Protein AF-A0AAV1VKL7-F1 (afdb_monomer_lite)

Organism: NCBI:txid2874970

Radius of gyration: 14.63 Å; chains: 1; bounding box: 29×40×34 Å

Sequence (97 aa):
MQQPKSQPKPAAQVAAKVFFYLTLPLTYLSQRQNYWTPVDSHVLLGAASTAFVPHVDAPVACGVGAVVNRCDEYACPTNQYKRHHIQQLQLPTVDHF

Secondary structure (DSSP, 8-state):
-PPP--PPPHHHHHHHHHHHHHHHHHHHHHHTT-SEEEEETTEEEES---TTTTTTHHHHHTT--EEEEEESS----HHHHHHTT-EEEEEEE-TT-

Foldseek 3Di:
DDDPPPDPDPVLLVVLLVVCVVCVVVQCVVCVPPQWDDPDLQDIDGDQADPVDVPVVVCVVSVQQEDEAQDPNDDGPVVVSVVSNRHYDYNYDRPPD

pLDDT: mean 83.04, std 12.68, range [35.59, 94.25]

Structure (mmCIF, N/CA/C/O backbone):
data_AF-A0AAV1VKL7-F1
#
_entry.id   AF-A0AAV1VKL7-F1
#
loop_
_atom_site.group_PDB
_atom_site.id
_atom_site.type_symbol
_atom_site.label_atom_id
_atom_site.label_alt_id
_atom_site.label_comp_id
_atom_site.label_asym_id
_atom_site.label_entity_id
_atom_site.label_seq_id
_atom_site.pdbx_PDB_ins_code
_atom_site.Cartn_x
_atom_site.Cartn_y
_atom_site.Cartn_z
_atom_site.occupancy
_atom_site.B_iso_or_equiv
_atom_site.auth_seq_id
_atom_site.auth_comp_id
_atom_site.auth_asym_id
_atom_site.auth_atom_id
_atom_site.pdbx_PDB_model_num
ATOM 1 N N . MET A 1 1 ? 0.552 28.366 -10.399 1.00 35.59 1 MET A N 1
ATOM 2 C CA . MET A 1 1 ? 1.552 27.738 -11.289 1.00 35.59 1 MET A CA 1
ATOM 3 C C . MET A 1 1 ? 1.231 26.253 -11.384 1.00 35.59 1 MET A C 1
ATOM 5 O O . MET A 1 1 ? 1.480 25.535 -10.425 1.00 35.59 1 MET A O 1
ATOM 9 N N . GLN A 1 2 ? 0.594 25.799 -12.470 1.00 36.84 2 GLN A N 1
ATOM 10 C CA . GLN A 1 2 ? 0.469 24.362 -12.741 1.00 36.84 2 GLN A CA 1
ATOM 11 C C . GLN A 1 2 ? 1.854 23.824 -13.126 1.00 36.84 2 GLN A C 1
ATOM 13 O O . GLN A 1 2 ? 2.489 24.356 -14.035 1.00 36.84 2 GLN A O 1
ATOM 18 N N . GLN A 1 3 ? 2.314 22.788 -12.428 1.00 40.62 3 GLN A N 1
ATOM 19 C CA . GLN A 1 3 ? 3.490 22.007 -12.814 1.00 40.62 3 GLN A CA 1
ATOM 20 C C . GLN A 1 3 ? 3.241 21.386 -14.206 1.00 40.62 3 GLN A C 1
ATOM 22 O O . GLN A 1 3 ? 2.165 20.814 -14.416 1.00 40.62 3 GLN A O 1
ATOM 27 N N . PRO A 1 4 ? 4.174 21.495 -15.170 1.00 44.22 4 PRO A N 1
ATOM 28 C CA . PRO A 1 4 ? 4.031 20.834 -16.461 1.00 44.22 4 PRO A CA 1
ATOM 29 C C . PRO A 1 4 ? 3.991 19.320 -16.242 1.00 44.22 4 PRO A C 1
ATOM 31 O O . PRO A 1 4 ? 4.857 18.747 -15.587 1.00 44.22 4 PRO A O 1
ATOM 34 N N . LYS A 1 5 ? 2.955 18.670 -16.776 1.00 52.84 5 LYS A N 1
ATOM 35 C CA . LYS A 1 5 ? 2.727 17.224 -16.679 1.00 52.84 5 LYS A CA 1
ATOM 36 C C . LYS A 1 5 ? 3.745 16.503 -17.573 1.00 52.84 5 LYS A C 1
ATOM 38 O O . LYS A 1 5 ? 3.418 16.105 -18.688 1.00 52.84 5 LYS A O 1
ATOM 43 N N . SER A 1 6 ? 4.998 16.404 -17.132 1.00 53.34 6 SER A N 1
ATOM 44 C CA . SER A 1 6 ? 6.020 15.614 -17.816 1.00 53.34 6 SER A CA 1
ATOM 45 C C . SER A 1 6 ? 5.624 14.146 -17.708 1.00 53.34 6 SER A C 1
ATOM 47 O O . SER A 1 6 ? 5.675 13.564 -16.626 1.00 53.34 6 SER A O 1
ATOM 49 N N . GLN A 1 7 ? 5.170 13.550 -18.810 1.00 57.78 7 GLN A N 1
ATOM 50 C CA . GLN A 1 7 ? 4.968 12.106 -18.846 1.00 57.78 7 GLN A CA 1
ATOM 51 C C . GLN A 1 7 ? 6.315 11.428 -18.555 1.00 57.78 7 GLN A C 1
ATOM 53 O O . GLN A 1 7 ? 7.307 11.754 -19.219 1.00 57.78 7 GLN A O 1
ATOM 58 N N . PRO A 1 8 ? 6.382 10.518 -17.571 1.00 60.03 8 PRO A N 1
ATOM 59 C CA . PRO A 1 8 ? 7.599 9.779 -17.294 1.00 60.03 8 PRO A CA 1
ATOM 60 C C . PRO A 1 8 ? 7.962 8.961 -18.534 1.00 60.03 8 PRO A C 1
ATOM 62 O O . PRO A 1 8 ? 7.117 8.311 -19.152 1.00 60.03 8 PRO A O 1
ATOM 65 N N . LYS A 1 9 ? 9.229 9.036 -18.943 1.00 73.00 9 LYS A N 1
ATOM 66 C CA . LYS A 1 9 ? 9.720 8.292 -20.109 1.00 73.00 9 LYS A CA 1
ATOM 67 C C . LYS A 1 9 ? 9.568 6.787 -19.828 1.00 73.00 9 LYS A C 1
ATOM 69 O O . LYS A 1 9 ? 9.815 6.381 -18.694 1.00 73.00 9 LYS A O 1
ATOM 74 N N . PRO A 1 10 ? 9.268 5.936 -20.826 1.00 80.69 10 PRO A N 1
ATOM 75 C CA . PRO A 1 10 ? 9.065 4.495 -20.614 1.00 80.69 10 PRO A CA 1
ATOM 76 C C . PRO A 1 10 ? 10.202 3.806 -19.840 1.00 80.69 10 PRO A C 1
ATOM 78 O O . PRO A 1 10 ? 9.970 2.899 -19.049 1.00 80.69 10 PRO A O 1
ATOM 81 N N . ALA A 1 11 ? 11.441 4.279 -20.012 1.00 83.06 11 ALA A N 1
ATOM 82 C CA . ALA A 1 11 ? 12.602 3.774 -19.283 1.00 83.06 11 ALA A CA 1
ATOM 83 C C . ALA A 1 11 ? 12.539 4.042 -17.765 1.00 83.06 11 ALA A C 1
ATOM 85 O O . ALA A 1 11 ? 12.956 3.194 -16.980 1.00 83.06 11 ALA A O 1
ATOM 86 N N . ALA A 1 12 ? 11.993 5.188 -17.349 1.00 84.19 12 ALA A N 1
ATOM 87 C CA . ALA A 1 12 ? 11.852 5.561 -15.943 1.00 84.19 12 ALA A CA 1
ATOM 88 C C . ALA A 1 12 ? 10.834 4.670 -15.220 1.00 84.19 12 ALA A C 1
ATOM 90 O O . ALA A 1 12 ? 11.101 4.203 -14.120 1.00 84.19 12 ALA A O 1
ATOM 91 N N . GLN A 1 13 ? 9.710 4.351 -15.869 1.00 84.06 13 GLN A N 1
ATOM 92 C CA . GLN A 1 13 ? 8.710 3.422 -15.325 1.00 84.06 13 GLN A CA 1
ATOM 93 C C . GLN A 1 13 ? 9.290 2.022 -15.104 1.00 84.06 13 GLN A C 1
ATOM 95 O O . GLN A 1 13 ? 9.071 1.402 -14.063 1.00 84.06 13 GLN A O 1
ATOM 100 N N . VAL A 1 14 ? 10.065 1.523 -16.074 1.00 86.69 14 VAL A N 1
ATOM 101 C CA . VAL A 1 14 ? 10.730 0.219 -15.954 1.00 86.69 14 VAL A CA 1
ATO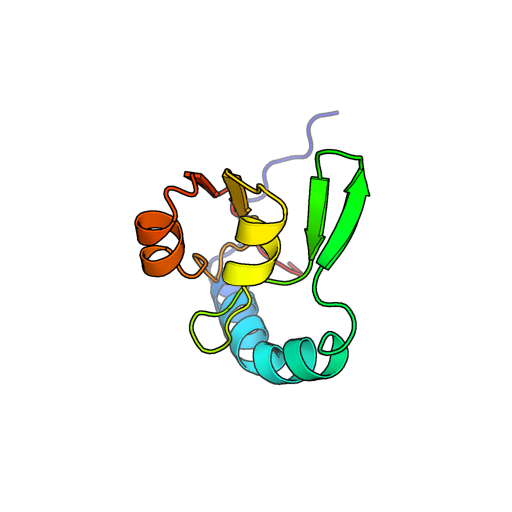M 102 C C . VAL A 1 14 ? 11.747 0.239 -14.817 1.00 86.69 14 VAL A C 1
ATOM 104 O O . VAL A 1 14 ? 11.743 -0.672 -13.990 1.00 86.69 14 VAL A O 1
ATOM 107 N N . ALA A 1 15 ? 12.580 1.279 -14.741 1.00 87.69 15 ALA A N 1
ATOM 108 C CA . ALA A 1 15 ? 13.551 1.428 -13.666 1.00 87.69 15 ALA A CA 1
ATOM 109 C C . ALA A 1 15 ? 12.864 1.479 -12.292 1.00 87.69 15 ALA A C 1
ATOM 111 O O . ALA A 1 15 ? 13.222 0.690 -11.419 1.00 87.69 15 ALA A O 1
ATOM 112 N N . ALA A 1 16 ? 11.834 2.315 -12.122 1.00 87.12 16 ALA A N 1
ATOM 113 C CA . ALA A 1 16 ? 11.064 2.424 -10.881 1.00 87.12 16 ALA A CA 1
ATOM 114 C C . ALA A 1 16 ? 10.483 1.068 -10.454 1.00 87.12 16 ALA A C 1
ATOM 116 O O . ALA A 1 16 ? 10.621 0.664 -9.301 1.00 87.12 16 ALA A O 1
ATOM 117 N N . LYS A 1 17 ? 9.927 0.303 -11.400 1.00 89.00 17 LYS A N 1
ATOM 118 C CA . LYS A 1 17 ? 9.386 -1.031 -11.125 1.00 89.00 17 LYS A CA 1
ATOM 119 C C . LYS A 1 17 ? 10.459 -2.024 -10.681 1.00 89.00 17 LYS A C 1
ATOM 121 O O . LYS A 1 17 ? 10.239 -2.759 -9.721 1.00 89.00 17 LYS A O 1
ATOM 126 N N . VAL A 1 18 ? 11.618 -2.043 -11.341 1.00 90.12 18 VAL A N 1
ATOM 127 C CA . VAL A 1 18 ? 12.745 -2.906 -10.945 1.00 90.12 18 VAL A CA 1
ATOM 128 C C . VAL A 1 18 ? 13.242 -2.534 -9.549 1.00 90.12 18 VAL A C 1
ATOM 130 O O . VAL A 1 18 ? 13.376 -3.416 -8.698 1.00 90.12 18 VAL A O 1
ATOM 133 N N . PHE A 1 19 ? 13.463 -1.242 -9.292 1.00 90.06 19 PHE A N 1
ATOM 134 C CA . PHE A 1 19 ? 13.904 -0.762 -7.985 1.00 90.06 19 PHE A CA 1
ATOM 135 C C . PHE A 1 19 ? 12.901 -1.104 -6.886 1.00 90.06 19 PHE A C 1
ATOM 137 O O . PHE A 1 19 ? 13.320 -1.610 -5.851 1.00 90.06 19 PHE A O 1
ATOM 144 N N . PHE A 1 20 ? 11.601 -0.915 -7.113 1.00 89.31 20 PHE A N 1
ATOM 145 C CA . PHE A 1 20 ? 10.568 -1.225 -6.127 1.00 89.31 20 PHE A CA 1
ATOM 146 C C . PHE A 1 20 ? 10.597 -2.686 -5.682 1.00 89.31 20 PHE A C 1
ATOM 148 O O . PHE A 1 20 ? 10.665 -2.958 -4.487 1.00 89.31 20 PHE A O 1
ATOM 155 N N . TYR A 1 21 ? 10.586 -3.644 -6.616 1.00 89.19 21 TYR A N 1
ATOM 156 C CA . TYR A 1 21 ? 10.594 -5.062 -6.235 1.00 89.19 21 TYR A CA 1
ATOM 157 C C . TYR A 1 21 ? 11.923 -5.488 -5.603 1.00 89.19 21 TYR A C 1
ATOM 159 O O . TYR A 1 21 ? 11.926 -6.359 -4.732 1.00 89.19 21 TYR A O 1
ATOM 167 N N . LEU A 1 22 ? 13.036 -4.862 -5.996 1.00 91.00 22 LEU A N 1
ATOM 168 C CA . LEU A 1 22 ? 14.343 -5.109 -5.391 1.00 91.00 22 LEU A CA 1
ATOM 169 C C . LEU A 1 22 ? 14.422 -4.576 -3.952 1.00 91.00 22 LEU A C 1
ATOM 171 O O . LEU A 1 22 ? 14.994 -5.233 -3.082 1.00 91.00 22 LEU A O 1
ATOM 175 N N . THR A 1 23 ? 13.853 -3.398 -3.689 1.00 90.31 23 THR A N 1
ATOM 176 C CA . THR A 1 23 ? 13.925 -2.741 -2.376 1.00 90.31 23 THR A CA 1
ATOM 177 C C . THR A 1 23 ? 12.792 -3.142 -1.440 1.00 90.31 23 THR A C 1
ATOM 179 O O . THR A 1 23 ? 12.959 -3.016 -0.231 1.00 90.31 23 THR A O 1
ATOM 182 N N . LEU A 1 24 ? 11.682 -3.698 -1.937 1.00 88.44 24 LEU A N 1
ATOM 183 C CA . LEU A 1 24 ? 10.542 -4.153 -1.134 1.00 88.44 24 LEU A CA 1
ATOM 184 C C . LEU A 1 24 ? 10.923 -4.977 0.116 1.00 88.44 24 LEU A C 1
ATOM 186 O O . LEU A 1 24 ? 10.422 -4.646 1.194 1.00 88.44 24 LEU A O 1
ATOM 190 N N . PRO A 1 25 ? 11.801 -6.005 0.049 1.00 88.19 25 PRO A N 1
ATOM 191 C CA . PRO A 1 25 ? 12.201 -6.743 1.249 1.00 88.19 25 PRO A CA 1
ATOM 192 C C . PRO A 1 25 ? 12.967 -5.868 2.252 1.00 88.19 25 PRO A C 1
ATOM 194 O O . PRO A 1 25 ? 12.746 -5.985 3.457 1.00 88.19 25 PRO A O 1
ATOM 197 N N . LEU A 1 26 ? 13.824 -4.960 1.776 1.00 89.50 26 LEU A N 1
ATOM 198 C CA . LEU A 1 26 ? 14.558 -4.023 2.632 1.00 89.50 26 LEU A CA 1
ATOM 199 C C . LEU A 1 26 ? 13.602 -3.026 3.296 1.00 89.50 26 LEU A C 1
ATOM 201 O O . LEU A 1 26 ? 13.684 -2.808 4.505 1.00 89.50 26 LEU A O 1
ATOM 205 N N . THR A 1 27 ? 12.653 -2.484 2.533 1.00 86.50 27 THR A N 1
ATOM 206 C CA . THR A 1 27 ? 11.603 -1.587 3.027 1.00 86.50 27 THR A CA 1
ATOM 207 C C . THR A 1 27 ? 10.755 -2.270 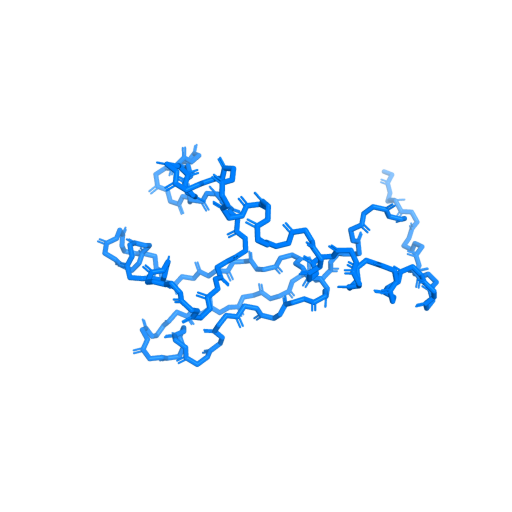4.090 1.00 86.50 27 THR A C 1
ATOM 209 O O . THR A 1 27 ? 10.515 -1.692 5.149 1.00 86.50 27 THR A O 1
ATOM 212 N N . TYR A 1 28 ? 10.349 -3.519 3.857 1.00 85.81 28 TYR A N 1
ATOM 213 C CA . TYR A 1 28 ? 9.606 -4.294 4.845 1.00 85.81 28 TYR A CA 1
ATOM 214 C C . TYR A 1 28 ? 10.406 -4.476 6.140 1.00 85.81 28 TYR A C 1
ATOM 216 O O . TYR A 1 28 ? 9.894 -4.197 7.222 1.00 85.81 28 TYR A O 1
ATOM 224 N N . LEU A 1 29 ? 11.674 -4.886 6.048 1.00 87.12 29 LEU A N 1
ATOM 225 C CA . LEU A 1 29 ? 12.524 -5.073 7.227 1.00 87.12 29 LEU A CA 1
ATOM 226 C C . LEU A 1 29 ? 12.745 -3.765 7.997 1.00 87.12 29 LEU A C 1
ATOM 228 O O . LEU A 1 29 ? 12.714 -3.774 9.229 1.00 87.12 29 LEU A O 1
ATOM 232 N N . SER A 1 30 ? 12.924 -2.653 7.282 1.00 87.06 30 SER A N 1
ATOM 233 C CA . SER A 1 30 ? 13.087 -1.322 7.870 1.00 87.06 30 SER A CA 1
ATOM 234 C C . SER A 1 30 ? 11.816 -0.841 8.577 1.00 87.06 30 SER A C 1
ATOM 236 O O . SER A 1 30 ? 11.907 -0.263 9.658 1.00 87.06 30 SER A O 1
ATOM 238 N N . GLN A 1 31 ? 10.636 -1.137 8.024 1.00 85.19 31 GLN A N 1
ATOM 239 C CA . GLN A 1 31 ? 9.348 -0.669 8.550 1.00 85.19 31 GLN A CA 1
ATOM 240 C C . GLN A 1 31 ? 8.592 -1.711 9.386 1.00 85.19 31 GLN A C 1
ATOM 242 O O . GLN A 1 31 ? 7.463 -1.466 9.804 1.00 85.19 31 GLN A O 1
ATOM 247 N N . ARG A 1 32 ? 9.209 -2.861 9.696 1.00 80.75 32 ARG A N 1
ATOM 248 C CA . ARG A 1 32 ? 8.555 -3.984 10.397 1.00 80.75 32 ARG A CA 1
ATOM 249 C C . ARG A 1 32 ? 7.922 -3.611 11.742 1.00 80.75 32 ARG A C 1
ATOM 251 O O . ARG A 1 32 ? 6.978 -4.262 12.164 1.00 80.75 32 ARG A O 1
ATOM 258 N N . GLN A 1 33 ? 8.476 -2.607 12.425 1.00 79.75 33 GLN A N 1
ATOM 259 C CA . GLN A 1 33 ? 8.010 -2.164 13.744 1.00 79.75 33 GLN A CA 1
ATOM 260 C C . GLN A 1 33 ? 6.899 -1.113 13.655 1.00 79.75 33 GLN A C 1
ATOM 262 O O . GLN A 1 33 ? 6.086 -1.016 14.565 1.00 79.75 33 GLN A O 1
ATOM 267 N N . ASN A 1 34 ? 6.864 -0.318 12.582 1.00 83.81 34 ASN A N 1
ATOM 268 C CA . ASN A 1 34 ? 5.916 0.782 12.436 1.00 83.81 34 ASN A CA 1
ATOM 269 C C . ASN A 1 34 ? 5.524 0.963 10.964 1.00 83.81 34 ASN A C 1
ATOM 271 O O . ASN A 1 34 ? 5.963 1.892 10.293 1.00 83.81 34 ASN A O 1
ATOM 275 N N . TYR A 1 35 ? 4.735 0.019 10.453 1.00 86.56 35 TYR A N 1
ATOM 276 C CA . TYR A 1 35 ? 4.371 -0.035 9.034 1.00 86.56 35 TYR A CA 1
ATOM 277 C C . TYR A 1 35 ? 3.340 1.032 8.633 1.00 86.56 35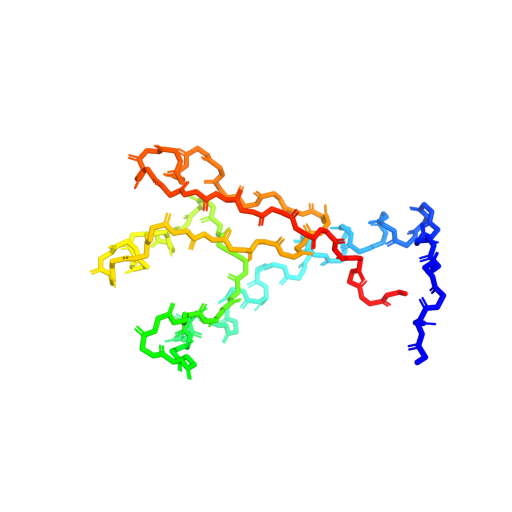 TYR A C 1
ATOM 279 O O . TYR A 1 35 ? 3.258 1.418 7.467 1.00 86.56 35 TYR A O 1
ATOM 287 N N . TRP A 1 36 ? 2.565 1.503 9.614 1.00 87.50 36 TRP A N 1
ATOM 288 C CA . TRP A 1 36 ? 1.527 2.517 9.474 1.00 87.50 36 TRP A CA 1
ATOM 289 C C . TRP A 1 36 ? 1.649 3.520 10.610 1.00 87.50 36 TRP A C 1
ATOM 291 O O . TRP A 1 36 ? 1.696 3.137 11.773 1.00 87.50 36 TRP A O 1
ATOM 301 N N . THR A 1 37 ? 1.643 4.802 10.277 1.00 89.88 37 THR A N 1
ATOM 302 C CA . THR A 1 37 ? 1.633 5.904 11.235 1.00 89.88 37 THR A CA 1
ATOM 303 C C . THR A 1 37 ? 0.321 6.680 11.093 1.00 89.88 37 THR A C 1
ATOM 305 O O . THR A 1 37 ? -0.021 7.085 9.976 1.00 89.88 37 THR A O 1
ATOM 308 N N . PRO A 1 38 ? -0.431 6.903 12.184 1.00 91.50 38 PRO A N 1
ATOM 309 C CA . PRO A 1 38 ? -1.584 7.791 12.156 1.00 91.50 38 PRO A CA 1
ATOM 310 C C . PRO A 1 38 ? -1.109 9.233 11.963 1.00 91.50 38 PRO A C 1
ATOM 312 O O . PRO A 1 38 ? -0.297 9.739 12.736 1.00 91.50 38 PRO A O 1
ATOM 315 N N . VAL A 1 39 ? -1.596 9.879 10.909 1.00 92.06 39 VAL A N 1
ATOM 316 C CA . VAL A 1 39 ? -1.330 11.298 10.619 1.00 92.06 39 VAL A CA 1
ATOM 317 C C . VAL A 1 39 ? -2.476 12.161 11.135 1.00 92.06 39 VAL A C 1
ATOM 319 O O . VAL A 1 39 ? -2.258 13.283 11.581 1.00 92.06 39 VAL A O 1
ATOM 322 N N . ASP A 1 40 ? -3.690 11.616 11.085 1.00 92.25 40 ASP A N 1
ATOM 323 C CA . ASP A 1 40 ? -4.913 12.237 11.577 1.00 92.25 40 ASP A CA 1
ATOM 324 C C . ASP A 1 40 ? -5.904 11.151 12.034 1.00 92.25 40 ASP A C 1
ATOM 326 O O . ASP A 1 40 ? -5.713 9.964 11.758 1.00 92.25 40 ASP A O 1
ATOM 330 N N . SER A 1 41 ? -6.994 11.558 12.684 1.00 90.12 41 SER A N 1
ATOM 331 C CA . SER A 1 41 ? -8.080 10.687 13.157 1.00 90.12 41 SER A CA 1
ATOM 332 C C . SER A 1 41 ? -8.698 9.822 12.051 1.00 90.12 41 SER A C 1
ATOM 334 O O . SER A 1 41 ? -9.259 8.767 12.335 1.00 90.12 41 SER A O 1
ATOM 336 N N . HIS A 1 42 ? -8.585 10.249 10.789 1.00 90.81 42 HIS A N 1
ATOM 337 C CA . HIS A 1 42 ? -9.114 9.535 9.624 1.00 90.81 42 HIS A CA 1
ATOM 338 C C . HIS A 1 42 ? -8.038 9.066 8.635 1.00 90.81 42 HIS A C 1
ATOM 340 O O . HIS A 1 42 ? -8.379 8.504 7.593 1.00 90.81 42 HIS A O 1
ATOM 346 N N . VAL A 1 43 ? -6.751 9.302 8.916 1.00 92.38 43 VAL A N 1
ATOM 347 C CA . VAL A 1 43 ? -5.672 9.069 7.946 1.00 92.38 43 VAL A CA 1
ATOM 348 C C . VAL A 1 43 ? -4.540 8.265 8.568 1.00 92.38 43 VAL A C 1
ATOM 350 O O . VAL A 1 43 ? -3.816 8.740 9.444 1.00 92.38 43 VAL A O 1
ATOM 353 N N . LEU A 1 44 ? -4.340 7.063 8.029 1.00 92.38 44 LEU A N 1
ATOM 354 C CA . LEU A 1 44 ? -3.142 6.259 8.240 1.00 92.38 44 LEU A CA 1
ATOM 355 C C . LEU A 1 44 ? -2.228 6.403 7.021 1.00 92.38 44 LEU A C 1
ATOM 357 O O . LEU A 1 44 ? -2.664 6.211 5.884 1.00 92.38 44 LEU A O 1
ATOM 361 N N . LEU A 1 45 ? -0.958 6.722 7.256 1.00 91.69 45 LEU A N 1
ATOM 362 C CA . LEU A 1 45 ? 0.075 6.776 6.225 1.00 91.69 45 LEU A CA 1
ATOM 363 C C . LEU A 1 45 ? 1.090 5.665 6.471 1.00 91.69 45 LEU A C 1
ATOM 365 O O . LEU A 1 45 ? 1.525 5.462 7.599 1.00 91.69 45 LEU A O 1
ATOM 369 N N . GLY A 1 46 ? 1.501 4.956 5.427 1.00 89.44 46 GLY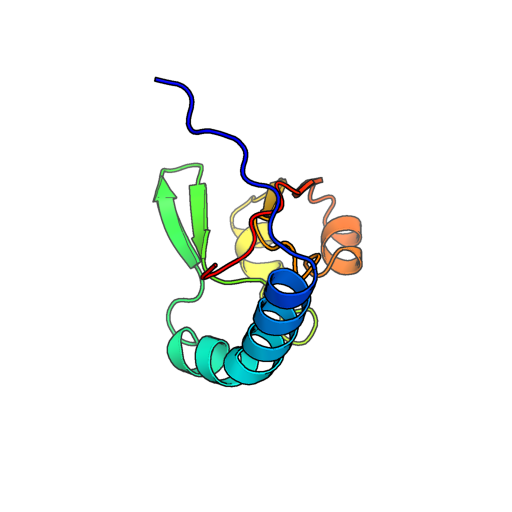 A N 1
ATOM 370 C CA . GLY A 1 46 ? 2.472 3.881 5.581 1.00 89.44 46 GLY A CA 1
ATOM 371 C C . GLY A 1 46 ? 3.016 3.363 4.265 1.00 89.44 46 GLY A C 1
ATOM 372 O O . GLY A 1 46 ? 2.871 3.996 3.216 1.00 89.44 46 GLY A O 1
ATOM 373 N N . ALA A 1 47 ? 3.672 2.212 4.352 1.00 88.44 47 ALA A N 1
ATOM 374 C CA . ALA A 1 47 ? 4.289 1.549 3.214 1.00 88.44 47 ALA A CA 1
ATOM 375 C C . ALA A 1 47 ? 3.275 0.773 2.352 1.00 88.44 47 ALA A C 1
ATOM 377 O O . ALA A 1 47 ? 2.136 0.514 2.745 1.00 88.44 47 ALA A O 1
ATOM 378 N N . ALA A 1 48 ? 3.705 0.382 1.151 1.00 86.38 48 ALA A N 1
ATOM 379 C CA . ALA A 1 48 ? 2.878 -0.362 0.209 1.00 86.38 48 ALA A CA 1
ATOM 380 C C . ALA A 1 48 ? 2.528 -1.760 0.744 1.00 86.38 48 ALA A C 1
ATOM 382 O O . ALA A 1 48 ? 3.374 -2.651 0.752 1.00 86.38 48 ALA A O 1
ATOM 383 N N . SER A 1 49 ? 1.265 -1.975 1.126 1.00 82.69 49 SER A N 1
ATOM 384 C CA . SER A 1 49 ? 0.797 -3.254 1.675 1.00 82.69 49 SER A CA 1
ATOM 385 C C . SER A 1 49 ? 1.089 -4.414 0.729 1.00 82.69 49 SER A C 1
ATOM 387 O O . SER A 1 49 ? 0.827 -4.335 -0.471 1.00 82.69 49 SER A O 1
ATOM 389 N N . THR A 1 50 ? 1.585 -5.526 1.255 1.00 80.69 50 THR A N 1
ATOM 390 C CA . THR A 1 50 ? 1.876 -6.730 0.469 1.00 80.69 50 THR A CA 1
ATOM 391 C C . THR A 1 50 ? 0.877 -7.833 0.793 1.00 80.69 50 THR A C 1
ATOM 393 O O . THR A 1 50 ? 0.367 -7.909 1.904 1.00 80.69 50 THR A O 1
ATOM 396 N N . ALA A 1 51 ? 0.591 -8.708 -0.176 1.00 75.62 51 ALA A N 1
ATOM 397 C CA . ALA A 1 51 ? -0.312 -9.843 0.043 1.00 75.62 51 ALA A CA 1
ATOM 398 C C . ALA A 1 51 ? 0.292 -10.936 0.949 1.00 75.62 51 ALA A C 1
ATOM 400 O O . ALA A 1 51 ? -0.440 -11.770 1.473 1.00 75.62 51 ALA A O 1
ATOM 401 N N . PHE A 1 52 ? 1.621 -10.955 1.096 1.00 69.56 52 PHE A N 1
ATOM 402 C CA . PHE A 1 52 ? 2.372 -12.005 1.792 1.00 69.56 52 PHE A CA 1
ATOM 403 C C . PHE A 1 52 ? 2.386 -11.851 3.317 1.00 69.56 52 PHE A C 1
ATOM 405 O O . PHE A 1 52 ? 2.794 -12.770 4.020 1.00 69.56 52 PHE A O 1
ATOM 412 N N . VAL A 1 53 ? 1.952 -10.700 3.827 1.00 71.62 53 VAL A N 1
ATOM 413 C CA . VAL A 1 53 ? 1.936 -10.361 5.253 1.00 71.62 53 VAL A CA 1
ATOM 414 C C . VAL A 1 53 ? 0.531 -9.841 5.586 1.00 71.62 53 VAL A C 1
ATOM 416 O O . VAL A 1 53 ? -0.069 -9.191 4.727 1.00 71.62 53 VAL A O 1
ATOM 419 N N . PRO A 1 54 ? -0.026 -10.082 6.789 1.00 68.25 54 PRO A N 1
ATOM 420 C CA . PRO A 1 54 ? -1.351 -9.585 7.192 1.00 68.25 54 PRO A CA 1
ATOM 421 C C . PRO A 1 54 ? -1.374 -8.059 7.440 1.00 68.25 54 PRO A C 1
ATOM 423 O O . PRO A 1 54 ? -1.869 -7.566 8.449 1.00 68.25 54 PRO A O 1
ATOM 426 N N . HIS A 1 55 ? -0.822 -7.267 6.518 1.00 72.00 55 HIS A N 1
ATOM 427 C CA . HIS A 1 55 ? -0.791 -5.806 6.604 1.00 72.00 55 HIS A CA 1
ATOM 428 C C . HIS A 1 55 ? -2.140 -5.147 6.334 1.00 72.00 55 HIS A C 1
ATOM 430 O O . HIS A 1 55 ? -2.278 -3.964 6.627 1.00 72.00 55 HIS A O 1
ATOM 436 N N . VAL A 1 56 ? -3.098 -5.880 5.760 1.00 77.06 56 VAL A N 1
ATOM 437 C CA . VAL A 1 56 ? -4.452 -5.385 5.476 1.00 77.06 56 VAL A CA 1
ATOM 438 C C . VAL A 1 56 ? -5.354 -5.505 6.704 1.00 77.06 56 VAL A C 1
ATOM 440 O O . VAL A 1 56 ? -6.179 -4.626 6.932 1.00 77.06 56 VAL A O 1
ATOM 443 N N . ASP A 1 57 ? -5.148 -6.522 7.542 1.00 81.81 57 ASP A N 1
ATOM 444 C CA . ASP A 1 57 ? -6.016 -6.795 8.693 1.00 81.81 57 ASP A CA 1
ATOM 445 C C . ASP A 1 57 ? -5.932 -5.701 9.764 1.00 81.81 57 ASP A C 1
ATOM 447 O O . ASP A 1 57 ? -6.947 -5.321 10.344 1.00 81.81 57 ASP A O 1
ATOM 451 N N . ALA A 1 58 ? -4.739 -5.146 10.003 1.00 81.88 58 ALA A N 1
ATOM 452 C CA . ALA A 1 58 ? -4.551 -4.089 10.996 1.00 81.88 58 ALA A CA 1
ATOM 453 C C . ALA A 1 58 ? -5.287 -2.778 10.625 1.00 81.88 58 ALA A C 1
ATOM 455 O O . ALA A 1 58 ? -6.079 -2.306 11.439 1.00 81.88 58 ALA A O 1
ATOM 456 N N . PRO A 1 59 ? -5.136 -2.213 9.409 1.00 82.88 59 PRO A N 1
ATOM 457 C CA . PRO A 1 59 ? -5.962 -1.096 8.948 1.00 82.88 59 PRO A CA 1
ATOM 458 C C . PRO A 1 59 ? -7.467 -1.391 8.984 1.00 82.88 59 PRO A C 1
ATOM 460 O O . PRO A 1 59 ? -8.241 -0.531 9.400 1.00 82.88 59 PRO A O 1
ATOM 463 N N . VAL A 1 60 ? -7.895 -2.601 8.602 1.00 86.88 60 VAL A N 1
ATOM 464 C CA . VAL A 1 60 ? -9.314 -3.002 8.678 1.00 86.88 60 VAL A CA 1
ATOM 465 C C . VAL A 1 60 ? -9.818 -2.969 10.121 1.00 86.88 60 VAL A C 1
ATOM 467 O O . VAL A 1 60 ? -10.893 -2.429 10.375 1.00 86.88 60 VAL A O 1
ATOM 470 N N . ALA A 1 61 ? -9.039 -3.482 11.077 1.00 86.06 61 ALA A N 1
ATOM 471 C CA . ALA A 1 61 ? -9.374 -3.427 12.501 1.00 86.06 61 ALA A CA 1
ATOM 472 C C . ALA A 1 61 ? -9.441 -1.983 13.036 1.00 86.06 61 ALA A C 1
ATOM 474 O O . ALA A 1 61 ? -10.218 -1.701 13.946 1.00 86.06 61 ALA A O 1
ATOM 475 N N . CYS A 1 62 ? -8.684 -1.058 12.440 1.00 84.44 62 CYS A N 1
ATOM 476 C CA . CYS A 1 62 ? -8.781 0.381 12.702 1.00 84.44 62 CYS A CA 1
ATOM 477 C C . CYS A 1 62 ? -9.972 1.065 11.999 1.00 84.44 62 CYS A C 1
ATOM 479 O O . CYS A 1 62 ? -10.132 2.277 12.131 1.00 84.44 62 CYS A O 1
ATOM 481 N N . GLY A 1 63 ? -10.802 0.329 11.254 1.00 89.62 63 GLY A N 1
ATOM 482 C CA . GLY A 1 63 ? -11.970 0.865 10.551 1.00 89.62 63 GLY A CA 1
ATOM 483 C C . GLY A 1 63 ? -11.664 1.480 9.182 1.00 89.62 63 GLY A C 1
ATOM 484 O O . GLY A 1 63 ? -12.489 2.224 8.649 1.00 89.62 63 GLY A O 1
ATOM 485 N N . VAL A 1 64 ? -10.499 1.198 8.591 1.00 90.75 64 VAL A N 1
ATOM 486 C CA . VAL A 1 64 ? -10.157 1.700 7.253 1.00 90.75 64 VAL A CA 1
ATOM 487 C C . VAL A 1 64 ? -11.052 1.051 6.196 1.00 90.75 64 VAL A C 1
ATOM 489 O O . VAL A 1 64 ? -10.975 -0.150 5.953 1.00 90.75 64 VAL A O 1
ATOM 492 N N . GLY A 1 65 ? -11.866 1.871 5.528 1.00 92.56 65 GLY A N 1
ATOM 493 C CA . GLY A 1 65 ? -12.727 1.454 4.412 1.00 92.56 65 GLY A CA 1
ATOM 494 C C . GLY A 1 65 ? -12.199 1.824 3.022 1.00 92.56 65 GLY A C 1
ATOM 495 O O . GLY A 1 65 ? -12.768 1.401 2.016 1.00 92.56 65 GLY A O 1
ATOM 496 N N . ALA A 1 66 ? -11.123 2.612 2.934 1.00 92.69 66 ALA A N 1
ATOM 497 C CA . ALA A 1 66 ? -10.560 3.050 1.662 1.00 92.69 66 ALA A CA 1
ATOM 498 C C . ALA A 1 66 ? -9.035 3.205 1.712 1.00 92.69 66 ALA A C 1
ATOM 500 O O . ALA A 1 66 ? -8.469 3.564 2.741 1.00 92.69 66 ALA A O 1
ATOM 501 N N . VAL A 1 67 ? -8.378 2.965 0.577 1.00 92.94 67 VAL A N 1
ATOM 502 C CA . VAL A 1 67 ? -6.927 3.093 0.395 1.00 92.94 67 VAL A CA 1
ATOM 503 C C . VAL A 1 67 ? -6.638 3.951 -0.831 1.00 92.94 67 VAL A C 1
ATOM 505 O O . VAL A 1 67 ? -7.181 3.720 -1.912 1.00 92.94 67 VAL A O 1
ATOM 508 N N . VAL A 1 68 ? -5.729 4.913 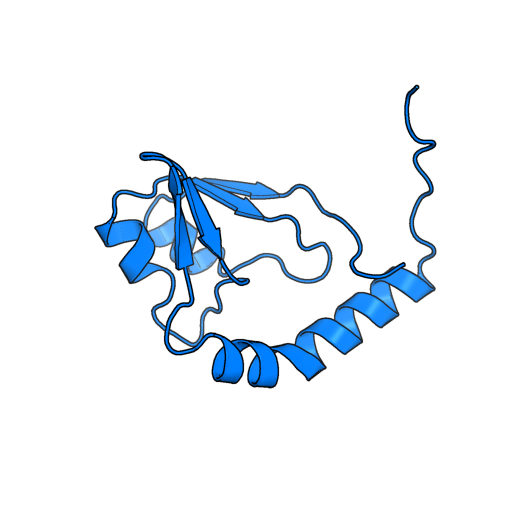-0.678 1.00 94.06 68 VAL A N 1
ATOM 509 C CA . VAL A 1 68 ? -5.177 5.688 -1.793 1.00 94.06 68 VAL A CA 1
ATOM 510 C C . VAL A 1 68 ? -3.799 5.134 -2.133 1.00 94.06 68 VAL A C 1
ATOM 512 O O . VAL A 1 68 ? -2.857 5.268 -1.357 1.00 94.06 68 VAL A O 1
ATOM 515 N N . ASN A 1 69 ? -3.679 4.511 -3.300 1.00 92.50 69 ASN A N 1
ATOM 516 C CA . ASN A 1 69 ? -2.416 3.998 -3.808 1.00 92.50 69 ASN A CA 1
ATOM 517 C C . ASN A 1 69 ? -1.790 5.008 -4.776 1.00 92.50 69 ASN A C 1
ATOM 519 O O . ASN A 1 69 ? -2.402 5.348 -5.789 1.00 92.50 69 ASN A O 1
ATOM 523 N N . ARG A 1 70 ? -0.566 5.456 -4.486 1.00 90.38 70 ARG A N 1
ATOM 524 C CA . ARG A 1 70 ? 0.202 6.336 -5.380 1.00 90.38 70 ARG A CA 1
ATOM 525 C C . ARG A 1 70 ? 1.237 5.612 -6.242 1.00 90.38 70 ARG A C 1
ATOM 527 O O . ARG A 1 70 ? 1.791 6.236 -7.136 1.00 90.38 70 ARG A O 1
ATOM 534 N N . CYS A 1 71 ? 1.493 4.332 -5.999 1.00 88.62 71 CYS A N 1
ATOM 535 C CA . CYS A 1 71 ? 2.462 3.552 -6.763 1.00 88.62 71 CYS A CA 1
ATOM 536 C C . CYS A 1 71 ? 1.970 3.326 -8.204 1.00 88.62 71 CYS A C 1
ATOM 538 O O . CYS A 1 71 ? 0.827 2.903 -8.433 1.00 88.62 71 CYS A O 1
ATOM 540 N N . ASP A 1 72 ? 2.848 3.578 -9.174 1.00 87.44 72 ASP A N 1
ATOM 541 C CA . ASP A 1 72 ? 2.653 3.210 -10.585 1.00 87.44 72 ASP A CA 1
ATOM 542 C C . ASP A 1 72 ? 3.021 1.732 -10.807 1.00 87.44 72 ASP A C 1
ATOM 544 O O . ASP A 1 72 ? 2.351 0.970 -11.504 1.00 87.44 72 ASP A O 1
ATOM 548 N N . GLU A 1 73 ? 4.068 1.296 -10.121 1.00 85.81 73 GLU A N 1
ATOM 549 C CA . GLU A 1 73 ? 4.723 0.006 -10.252 1.00 85.81 73 GLU A CA 1
ATOM 550 C C . GLU A 1 73 ? 3.971 -1.166 -9.605 1.00 85.81 73 GLU A C 1
ATOM 552 O O . GLU A 1 73 ? 4.158 -2.330 -9.997 1.00 85.81 73 GLU A O 1
ATOM 557 N N . TYR A 1 74 ? 3.122 -0.862 -8.621 1.00 87.00 74 TYR A N 1
ATOM 558 C CA . TYR A 1 74 ? 2.459 -1.845 -7.778 1.00 87.00 74 TYR A CA 1
ATOM 559 C C . TYR A 1 74 ? 1.013 -1.461 -7.466 1.00 87.00 74 TYR A C 1
ATOM 561 O O . TYR A 1 74 ? 0.715 -0.366 -6.999 1.00 87.00 74 TYR A O 1
ATOM 569 N N . ALA A 1 75 ? 0.100 -2.406 -7.693 1.00 85.88 75 ALA A N 1
ATOM 570 C CA . ALA A 1 75 ? -1.340 -2.181 -7.614 1.00 85.88 75 ALA A CA 1
ATOM 571 C C . ALA A 1 75 ? -1.960 -2.468 -6.234 1.00 85.88 75 ALA A C 1
ATOM 573 O O . ALA A 1 75 ? -3.183 -2.404 -6.127 1.00 85.88 75 ALA A O 1
ATOM 574 N N . CYS A 1 76 ? -1.164 -2.761 -5.195 1.00 85.94 76 CYS A N 1
ATOM 575 C CA . CYS A 1 76 ? -1.642 -3.228 -3.882 1.00 85.94 76 CYS A CA 1
ATOM 576 C C . CYS A 1 76 ? -2.359 -4.604 -3.929 1.00 85.94 76 CYS A C 1
ATOM 578 O O . CYS A 1 76 ? -2.655 -5.127 -5.009 1.00 85.94 76 CYS A O 1
ATOM 580 N N . PRO A 1 77 ? -2.622 -5.257 -2.776 1.00 87.88 77 PRO A N 1
ATOM 581 C CA . PRO A 1 77 ? -3.285 -6.560 -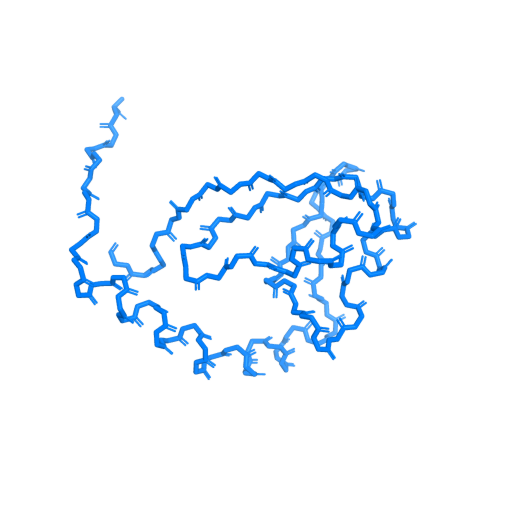2.719 1.00 87.88 77 PRO A CA 1
ATOM 582 C C . PRO A 1 77 ? -4.799 -6.425 -2.953 1.00 87.88 77 PRO A C 1
ATOM 584 O O . PRO A 1 77 ? -5.619 -6.614 -2.055 1.00 87.88 77 PRO A O 1
ATOM 587 N N . THR A 1 78 ? -5.183 -6.142 -4.198 1.00 87.88 78 THR A N 1
ATOM 588 C CA . THR A 1 78 ? -6.575 -5.885 -4.616 1.00 87.88 78 THR A CA 1
ATOM 589 C C . THR A 1 78 ? -7.558 -6.986 -4.209 1.00 87.88 78 THR A C 1
ATOM 591 O O . THR A 1 78 ? -8.691 -6.695 -3.831 1.00 87.88 78 THR A O 1
ATOM 594 N N . ASN A 1 79 ? -7.143 -8.256 -4.235 1.00 88.31 79 ASN A N 1
ATOM 595 C CA . ASN A 1 79 ? -7.991 -9.375 -3.813 1.00 88.31 79 ASN A CA 1
ATOM 596 C C . ASN A 1 79 ? -8.305 -9.353 -2.310 1.00 88.31 79 ASN A C 1
ATOM 598 O O . ASN A 1 79 ? -9.417 -9.706 -1.928 1.00 88.31 79 ASN A O 1
ATOM 602 N N . GLN A 1 80 ? -7.359 -8.938 -1.462 1.00 87.56 80 GLN A N 1
ATOM 603 C CA . GLN A 1 80 ? -7.607 -8.793 -0.024 1.00 87.56 80 GLN A CA 1
ATOM 604 C C . GLN A 1 80 ? -8.517 -7.593 0.230 1.00 87.56 80 GLN A C 1
ATOM 606 O O . GLN A 1 80 ? -9.522 -7.733 0.918 1.00 87.56 80 GLN A O 1
ATOM 611 N N . TYR A 1 81 ? -8.263 -6.456 -0.421 1.00 90.00 81 TYR A N 1
ATOM 612 C CA . TYR A 1 81 ? -9.141 -5.288 -0.313 1.00 90.00 81 TYR A CA 1
ATOM 613 C C . TYR A 1 81 ? -10.587 -5.602 -0.701 1.00 90.00 81 TYR A C 1
ATOM 615 O O . TYR A 1 81 ? -11.502 -5.264 0.043 1.00 90.00 81 TYR A O 1
ATOM 623 N N . LYS A 1 82 ? -10.802 -6.351 -1.790 1.00 89.81 82 LYS A N 1
ATOM 624 C CA . LYS A 1 82 ? -12.142 -6.810 -2.188 1.00 89.81 82 LYS A CA 1
ATOM 625 C C . LYS A 1 82 ? -12.828 -7.655 -1.112 1.00 89.81 82 LYS A C 1
ATOM 627 O O . LYS A 1 82 ? -14.019 -7.475 -0.890 1.00 89.81 82 LYS A O 1
ATOM 632 N N . ARG A 1 83 ? -12.098 -8.557 -0.443 1.00 90.44 83 ARG A N 1
ATOM 633 C CA . ARG A 1 83 ? -12.645 -9.402 0.639 1.00 90.44 83 ARG A CA 1
ATOM 634 C C . ARG A 1 83 ? -13.071 -8.588 1.859 1.00 90.44 83 ARG A C 1
ATOM 636 O O . ARG A 1 83 ? -14.049 -8.944 2.499 1.00 90.44 83 ARG A O 1
ATOM 643 N N . HIS A 1 84 ? -12.358 -7.504 2.150 1.00 89.31 84 HIS A N 1
ATOM 644 C CA . HIS A 1 84 ? -12.655 -6.609 3.271 1.00 89.31 84 HIS A CA 1
ATOM 645 C C . HIS A 1 84 ? -13.524 -5.406 2.880 1.00 89.31 84 HIS A C 1
ATOM 647 O O . HIS A 1 84 ? -13.686 -4.493 3.680 1.00 89.31 84 HIS A O 1
ATOM 653 N N . HIS A 1 85 ? -14.075 -5.385 1.660 1.00 92.12 85 HIS A N 1
ATOM 654 C CA . HIS A 1 85 ? -14.851 -4.260 1.126 1.00 92.12 85 HIS A CA 1
ATOM 655 C C . HIS A 1 85 ? -14.109 -2.908 1.153 1.00 92.12 85 HIS A C 1
ATOM 657 O O . HIS A 1 85 ? -14.737 -1.851 1.184 1.00 92.12 85 HIS A O 1
ATOM 663 N N . ILE A 1 86 ? -12.774 -2.931 1.088 1.00 92.69 86 ILE A N 1
ATOM 664 C CA . ILE A 1 86 ? -11.943 -1.730 0.987 1.00 92.69 86 ILE A CA 1
ATOM 665 C C . ILE A 1 86 ? -12.007 -1.190 -0.442 1.00 92.69 86 ILE A C 1
ATOM 667 O O . ILE A 1 86 ? -11.711 -1.900 -1.410 1.00 92.69 86 ILE A O 1
ATOM 671 N N . GLN A 1 87 ? -12.326 0.095 -0.574 1.00 94.06 87 GLN A N 1
ATOM 672 C CA . GLN A 1 87 ? -12.262 0.806 -1.847 1.00 94.06 87 GLN A CA 1
ATOM 673 C C . GLN A 1 87 ? -10.839 1.291 -2.129 1.00 94.06 87 GLN A C 1
ATOM 675 O O . GLN A 1 87 ? -10.203 1.901 -1.276 1.00 94.06 87 GLN A O 1
ATOM 680 N N . GLN A 1 88 ? -10.334 1.059 -3.339 1.00 93.81 88 GLN A N 1
ATOM 681 C CA . GLN A 1 88 ? -9.013 1.538 -3.740 1.00 93.81 88 GLN A CA 1
ATOM 682 C C . GLN A 1 88 ? -9.132 2.657 -4.771 1.00 93.81 88 GLN A C 1
ATOM 684 O O . GLN A 1 88 ? -9.739 2.473 -5.826 1.00 93.81 88 GLN A O 1
ATOM 689 N N . LEU A 1 89 ? -8.475 3.781 -4.496 1.00 94.25 89 LEU A N 1
ATOM 690 C CA . LEU A 1 89 ? -8.211 4.836 -5.465 1.00 94.25 89 LEU A CA 1
ATOM 691 C C . LEU A 1 89 ? -6.740 4.761 -5.883 1.00 94.25 89 LEU A C 1
ATOM 693 O O . LEU A 1 89 ? -5.860 4.879 -5.034 1.00 94.25 89 LEU A O 1
ATOM 697 N N . GLN A 1 90 ? -6.461 4.574 -7.173 1.00 91.31 90 GLN A N 1
ATOM 698 C CA . GLN A 1 90 ? -5.092 4.592 -7.691 1.00 91.31 90 GLN A CA 1
ATOM 699 C C . GLN A 1 90 ? -4.795 5.929 -8.376 1.00 91.31 90 GLN A C 1
ATOM 701 O O . GLN A 1 90 ? -5.485 6.321 -9.315 1.00 91.31 90 GLN A O 1
ATOM 706 N N . LEU A 1 91 ? -3.759 6.616 -7.898 1.00 91.94 91 LEU A N 1
ATOM 707 C CA . LEU A 1 91 ? -3.251 7.886 -8.415 1.00 91.94 91 LEU A CA 1
ATOM 708 C C . LEU A 1 91 ? -1.763 7.706 -8.753 1.00 91.94 91 LEU A C 1
ATOM 710 O O . LEU A 1 91 ? -0.918 8.103 -7.952 1.00 91.94 91 LEU A O 1
ATOM 714 N N . PRO A 1 92 ? -1.442 7.045 -9.879 1.00 87.12 92 PRO A N 1
ATOM 715 C CA . PRO A 1 92 ? -0.092 6.576 -10.157 1.00 87.12 92 PRO A CA 1
ATOM 716 C C . PRO A 1 92 ? 0.891 7.739 -10.313 1.00 87.12 92 PRO A C 1
ATOM 718 O O . PRO A 1 92 ? 0.682 8.655 -11.115 1.00 87.12 92 PRO A O 1
ATOM 721 N N . THR A 1 93 ? 1.981 7.653 -9.561 1.00 86.19 93 THR A N 1
ATOM 722 C CA . THR A 1 93 ? 3.137 8.541 -9.605 1.00 86.19 93 THR A CA 1
ATOM 723 C C . THR A 1 93 ? 4.367 7.672 -9.814 1.00 86.19 93 THR A C 1
ATOM 725 O O . THR A 1 93 ? 4.581 6.719 -9.070 1.00 86.19 93 THR A O 1
ATOM 728 N N . VAL A 1 94 ? 5.179 7.999 -10.820 1.00 83.25 94 VAL A N 1
ATOM 729 C CA . VAL A 1 94 ? 6.465 7.322 -11.012 1.00 83.25 94 VAL A CA 1
ATOM 730 C C . VAL A 1 94 ? 7.424 7.790 -9.935 1.00 83.25 94 VAL A C 1
ATOM 732 O O . VAL A 1 94 ? 7.641 8.986 -9.750 1.00 83.25 94 VAL A O 1
ATOM 735 N N . ASP A 1 95 ? 7.959 6.824 -9.208 1.00 73.62 95 ASP A N 1
ATOM 736 C CA . ASP A 1 95 ? 8.874 7.066 -8.110 1.00 73.62 95 ASP A CA 1
ATOM 737 C C . ASP A 1 95 ? 10.279 7.415 -8.645 1.00 73.62 95 ASP A C 1
ATOM 739 O O . ASP A 1 95 ? 10.763 6.774 -9.576 1.00 73.62 95 ASP A O 1
ATOM 743 N N . HIS A 1 96 ? 10.932 8.421 -8.053 1.00 69.94 96 HIS A N 1
ATOM 744 C CA . HIS A 1 96 ? 12.340 8.808 -8.284 1.00 69.94 96 HIS A CA 1
ATOM 745 C C . HIS A 1 96 ? 12.788 9.317 -9.687 1.00 69.94 96 HIS A C 1
ATOM 747 O O . HIS A 1 96 ? 14.001 9.409 -9.897 1.00 69.94 96 HIS A O 1
ATOM 753 N N . PHE A 1 97 ? 11.903 9.706 -10.624 1.00 55.66 97 PHE A N 1
ATOM 754 C CA . PHE A 1 97 ? 12.313 10.162 -11.978 1.00 55.66 97 PHE A CA 1
ATOM 755 C C . PHE A 1 97 ? 11.624 11.419 -12.516 1.00 55.66 97 PHE A C 1
ATOM 757 O O . PHE A 1 97 ? 10.403 11.578 -12.299 1.00 55.66 97 PHE A O 1
#